Protein AF-A0A7C0VF53-F1 (afdb_monomer_lite)

Structure (mmCIF, N/CA/C/O backbone):
data_AF-A0A7C0VF53-F1
#
_entry.id   AF-A0A7C0VF53-F1
#
loop_
_atom_site.group_PDB
_atom_site.id
_atom_site.type_symbol
_atom_site.label_atom_id
_atom_site.label_alt_id
_atom_site.label_comp_id
_atom_site.label_asym_id
_atom_site.label_entity_id
_atom_site.label_seq_id
_atom_site.pdbx_PDB_ins_code
_atom_site.Cartn_x
_atom_site.Cartn_y
_atom_site.Cartn_z
_atom_site.occupancy
_atom_site.B_iso_or_equiv
_atom_site.auth_seq_id
_atom_site.auth_comp_id
_atom_site.auth_asym_id
_atom_site.auth_atom_id
_atom_site.pdbx_PDB_mod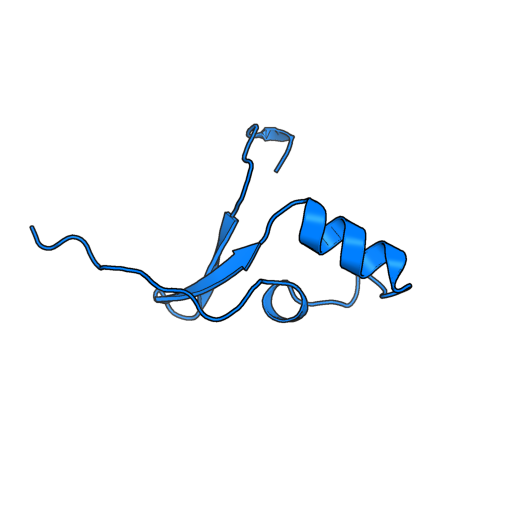el_num
ATOM 1 N N . MET A 1 1 ? 6.405 -3.508 7.857 1.00 81.44 1 MET A N 1
ATOM 2 C CA . MET A 1 1 ? 7.302 -2.351 7.618 1.00 81.44 1 MET A CA 1
ATOM 3 C C . MET A 1 1 ? 8.339 -2.173 8.725 1.00 81.44 1 MET A C 1
ATOM 5 O O . MET A 1 1 ? 9.514 -2.221 8.399 1.00 81.44 1 MET A O 1
ATOM 9 N N . ASN A 1 2 ? 7.953 -2.077 10.008 1.00 89.44 2 ASN A N 1
ATOM 10 C CA . ASN A 1 2 ? 8.900 -1.872 11.125 1.00 89.44 2 ASN A CA 1
ATOM 11 C C . ASN A 1 2 ? 10.010 -2.924 11.241 1.00 89.44 2 ASN A C 1
ATOM 13 O O . ASN A 1 2 ? 11.154 -2.552 11.464 1.00 89.44 2 ASN A O 1
ATOM 17 N N . TYR A 1 3 ? 9.695 -4.212 11.052 1.00 94.00 3 TYR A N 1
ATOM 18 C CA . TYR A 1 3 ? 10.688 -5.287 11.186 1.00 94.00 3 TYR A CA 1
ATOM 19 C C . TYR A 1 3 ? 11.916 -5.089 10.278 1.00 94.00 3 TYR A C 1
ATOM 21 O O . TYR A 1 3 ? 13.039 -5.336 10.696 1.00 94.00 3 TYR A O 1
ATOM 29 N N . PHE A 1 4 ? 11.702 -4.581 9.060 1.00 94.25 4 PHE A N 1
ATOM 30 C CA . PHE A 1 4 ? 12.758 -4.300 8.081 1.00 94.25 4 PHE A CA 1
ATOM 31 C C . PHE A 1 4 ? 13.120 -2.808 7.991 1.00 94.25 4 PHE A C 1
ATOM 33 O O . PHE A 1 4 ? 13.868 -2.420 7.101 1.00 94.25 4 PHE A O 1
ATOM 40 N N . ASN A 1 5 ? 12.566 -1.964 8.869 1.00 94.44 5 ASN A N 1
ATOM 41 C CA . ASN A 1 5 ? 12.719 -0.507 8.834 1.00 94.44 5 ASN A CA 1
ATOM 42 C C . ASN A 1 5 ? 12.430 0.121 7.448 1.00 94.44 5 ASN A C 1
ATOM 44 O O . ASN A 1 5 ? 13.189 0.946 6.943 1.00 94.44 5 ASN A O 1
ATOM 48 N N . LEU A 1 6 ? 11.335 -0.305 6.808 1.00 94.12 6 LEU A N 1
ATOM 49 C CA . LEU A 1 6 ? 10.927 0.170 5.480 1.00 94.12 6 LEU A CA 1
ATOM 50 C C . LEU A 1 6 ? 9.897 1.298 5.59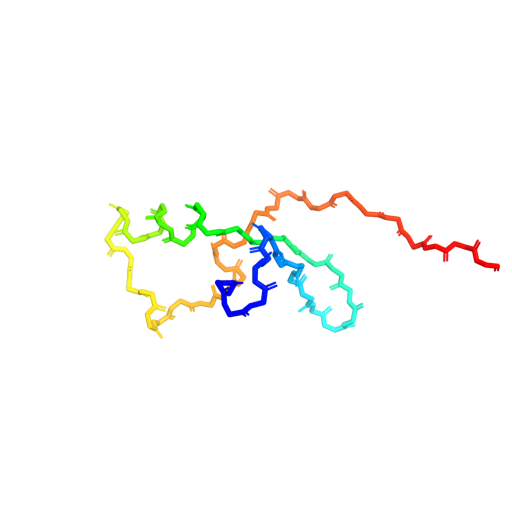0 1.00 94.12 6 LEU A C 1
ATOM 52 O O . LEU A 1 6 ? 8.889 1.137 6.277 1.00 94.12 6 LEU A O 1
ATOM 56 N N . GLY A 1 7 ? 10.107 2.397 4.860 1.00 91.69 7 GLY A N 1
ATOM 57 C CA . GLY A 1 7 ? 9.161 3.523 4.804 1.00 91.69 7 GLY A CA 1
ATOM 58 C C . GLY A 1 7 ? 7.971 3.304 3.859 1.00 91.69 7 GLY A C 1
ATOM 59 O O . GLY A 1 7 ? 6.906 3.887 4.054 1.00 91.69 7 GLY A O 1
ATOM 60 N N . ALA A 1 8 ? 8.139 2.444 2.855 1.00 92.56 8 ALA A N 1
ATOM 61 C CA . ALA A 1 8 ? 7.112 2.099 1.881 1.00 92.56 8 ALA A CA 1
ATOM 62 C C . ALA A 1 8 ? 7.327 0.678 1.344 1.00 92.56 8 ALA A C 1
ATOM 64 O O . ALA A 1 8 ? 8.426 0.128 1.433 1.00 92.56 8 ALA A O 1
ATOM 65 N N . LEU A 1 9 ? 6.276 0.098 0.770 1.00 93.81 9 LEU A N 1
ATOM 66 C CA . LEU A 1 9 ? 6.307 -1.160 0.028 1.00 93.81 9 LEU A CA 1
ATOM 67 C C . LEU A 1 9 ? 5.625 -0.965 -1.326 1.00 93.81 9 LEU A C 1
ATOM 69 O O . LEU A 1 9 ? 4.581 -0.319 -1.402 1.00 93.81 9 LEU A O 1
ATOM 73 N N . VAL A 1 10 ? 6.204 -1.537 -2.380 1.00 93.44 10 VAL A N 1
ATOM 74 C CA . VAL A 1 10 ? 5.570 -1.597 -3.702 1.00 93.44 10 VAL A CA 1
ATOM 75 C C . VAL A 1 10 ? 4.586 -2.764 -3.712 1.00 93.44 10 VAL A C 1
ATOM 77 O O . VAL A 1 10 ? 4.910 -3.865 -3.270 1.00 93.44 10 VAL A O 1
ATOM 80 N N . VAL A 1 11 ? 3.379 -2.507 -4.197 1.00 94.06 11 VAL A N 1
ATOM 81 C CA . VAL A 1 11 ? 2.321 -3.494 -4.393 1.00 94.06 11 VAL A CA 1
ATOM 82 C C . VAL A 1 11 ? 2.411 -3.986 -5.827 1.00 94.06 11 VAL A C 1
ATOM 84 O O . VAL A 1 11 ? 2.382 -3.182 -6.759 1.00 94.06 11 VAL A O 1
ATOM 87 N N . MET A 1 12 ? 2.533 -5.299 -5.981 1.00 93.38 12 MET A N 1
ATOM 88 C CA . MET A 1 12 ? 2.696 -5.973 -7.265 1.00 93.38 12 MET A CA 1
ATOM 89 C C . MET A 1 12 ? 1.454 -6.811 -7.561 1.00 93.38 12 MET A C 1
ATOM 91 O O . MET A 1 12 ? 0.912 -7.438 -6.653 1.00 93.38 12 MET A O 1
ATOM 95 N N . GLU A 1 13 ? 1.057 -6.870 -8.824 1.00 92.44 13 GLU A N 1
ATOM 96 C CA . GLU A 1 13 ? 0.035 -7.778 -9.343 1.00 92.44 13 GLU A CA 1
ATOM 97 C C . GLU A 1 13 ? 0.571 -8.365 -10.649 1.00 92.44 13 GLU A C 1
ATOM 99 O O . GLU A 1 13 ? 1.075 -7.629 -11.493 1.00 92.44 13 GLU A O 1
ATOM 104 N N . ASP A 1 14 ? 0.583 -9.694 -10.767 1.00 94.12 14 ASP A N 1
ATOM 105 C CA . ASP A 1 14 ? 1.103 -10.416 -11.940 1.00 94.12 14 ASP A CA 1
ATOM 106 C C . ASP A 1 14 ? 2.505 -9.979 -12.417 1.00 94.12 14 ASP A C 1
ATOM 108 O O . ASP A 1 14 ? 2.835 -10.012 -13.600 1.00 94.12 14 ASP A O 1
ATOM 112 N N . GLY A 1 15 ? 3.366 -9.590 -11.471 1.00 91.38 15 GLY A N 1
ATOM 113 C CA . GLY A 1 15 ? 4.741 -9.159 -11.746 1.00 91.38 15 GLY A CA 1
ATOM 114 C C . GLY A 1 15 ? 4.889 -7.688 -12.146 1.00 91.38 15 GLY A C 1
ATOM 115 O O . GLY A 1 15 ? 6.018 -7.231 -12.321 1.00 91.38 15 GLY A O 1
ATOM 116 N N . GLU A 1 16 ? 3.793 -6.935 -12.209 1.00 91.06 16 GLU A N 1
ATOM 117 C CA . GLU A 1 16 ? 3.770 -5.511 -12.533 1.00 91.06 16 GLU A CA 1
ATOM 118 C C . GLU A 1 16 ? 3.442 -4.667 -11.285 1.00 91.06 16 GLU A C 1
ATOM 120 O O . GLU A 1 16 ? 2.611 -5.058 -10.460 1.00 91.06 16 GLU A O 1
ATOM 125 N N . PRO A 1 17 ? 4.090 -3.507 -11.085 1.00 93.00 17 PRO A N 1
ATOM 126 C CA . PRO A 1 17 ? 3.819 -2.657 -9.934 1.00 93.00 17 PRO A CA 1
ATOM 127 C C . PRO A 1 17 ? 2.513 -1.868 -10.140 1.00 93.00 17 PRO A C 1
ATOM 129 O O . PRO A 1 17 ? 2.384 -1.059 -11.060 1.00 93.00 17 PRO A O 1
ATOM 132 N N . VAL A 1 18 ? 1.543 -2.080 -9.246 1.00 92.12 18 VAL A N 1
ATOM 133 C CA . VAL A 1 18 ? 0.175 -1.522 -9.332 1.00 92.12 18 VAL A CA 1
ATOM 134 C C . VAL A 1 18 ? -0.153 -0.484 -8.260 1.00 92.12 18 VAL A C 1
ATOM 136 O O . VAL A 1 18 ? -1.115 0.272 -8.398 1.00 92.12 18 VAL A O 1
ATOM 139 N N . GLY A 1 19 ? 0.644 -0.407 -7.196 1.00 92.88 19 GLY A N 1
ATOM 140 C CA . GLY A 1 19 ? 0.562 0.672 -6.217 1.00 92.88 19 GLY A CA 1
ATOM 141 C C . GLY A 1 19 ? 1.770 0.709 -5.294 1.00 92.88 19 GLY A C 1
ATOM 142 O O . GLY A 1 19 ? 2.675 -0.117 -5.376 1.00 92.88 19 GLY A O 1
ATOM 143 N N . PHE A 1 20 ? 1.778 1.652 -4.367 1.00 94.31 20 PHE A N 1
ATOM 144 C CA . PHE A 1 20 ? 2.671 1.595 -3.216 1.00 94.31 20 PHE A CA 1
ATOM 145 C C . PHE A 1 20 ? 1.878 1.893 -1.953 1.00 94.31 20 PHE A C 1
ATOM 147 O O . PHE A 1 20 ? 0.839 2.551 -1.989 1.00 94.31 20 PHE A O 1
ATOM 154 N N . ILE A 1 21 ? 2.360 1.385 -0.832 1.00 95.06 21 ILE A N 1
ATOM 155 C CA . ILE A 1 21 ? 1.718 1.557 0.462 1.00 95.06 21 ILE A CA 1
ATOM 156 C C . ILE A 1 21 ? 2.748 2.014 1.485 1.00 95.06 21 ILE A C 1
ATOM 158 O O . ILE A 1 21 ? 3.893 1.556 1.491 1.00 95.06 21 ILE A O 1
ATOM 162 N N . THR A 1 22 ? 2.330 2.922 2.358 1.00 94.00 22 THR A N 1
ATOM 163 C CA . THR A 1 22 ? 3.096 3.417 3.502 1.00 94.00 22 THR A CA 1
ATOM 164 C C . THR A 1 22 ? 2.363 3.111 4.808 1.00 94.00 22 THR A C 1
ATOM 166 O O . THR A 1 22 ? 1.179 2.772 4.821 1.00 94.00 22 THR A O 1
ATOM 169 N N . GLN A 1 23 ? 3.039 3.280 5.946 1.00 93.56 23 GLN A N 1
ATOM 170 C CA . GLN A 1 23 ? 2.385 3.165 7.257 1.00 93.56 23 GLN A CA 1
ATOM 171 C C . GLN A 1 23 ? 1.273 4.203 7.450 1.00 93.56 23 GLN A C 1
ATOM 173 O O . GLN A 1 23 ? 0.285 3.932 8.131 1.00 93.56 23 GLN A O 1
ATOM 178 N N . THR A 1 24 ? 1.417 5.379 6.834 1.00 92.81 24 THR A N 1
ATOM 179 C CA . THR A 1 24 ? 0.417 6.448 6.892 1.00 92.81 24 THR A CA 1
ATOM 180 C C . THR A 1 24 ? -0.882 6.036 6.209 1.00 92.81 24 THR A C 1
ATOM 182 O O . THR A 1 24 ? -1.951 6.391 6.697 1.00 92.81 24 THR A O 1
ATOM 185 N N . ASP A 1 25 ? -0.817 5.257 5.128 1.00 93.12 25 ASP A N 1
ATOM 186 C CA . ASP A 1 25 ? -2.018 4.772 4.440 1.00 93.12 25 ASP A CA 1
ATOM 187 C C . ASP A 1 25 ? -2.791 3.784 5.323 1.00 93.12 25 ASP A C 1
ATOM 189 O O . ASP A 1 25 ? -4.004 3.918 5.484 1.00 93.12 25 ASP A O 1
ATOM 193 N N . ILE A 1 26 ? -2.077 2.877 6.006 1.00 92.69 26 ILE A N 1
ATOM 194 C CA . ILE A 1 26 ? -2.663 1.952 6.993 1.00 92.69 26 ILE A CA 1
ATOM 195 C C . ILE A 1 26 ? -3.305 2.735 8.148 1.00 92.69 26 ILE A C 1
ATOM 197 O O . ILE A 1 26 ? -4.441 2.462 8.535 1.00 92.69 26 ILE A O 1
ATOM 201 N N . LYS A 1 27 ? -2.611 3.753 8.675 1.00 93.12 27 LYS A N 1
ATOM 202 C CA . LYS A 1 27 ? -3.133 4.606 9.753 1.00 93.12 27 LYS A CA 1
ATOM 203 C C . LYS A 1 27 ? -4.406 5.340 9.327 1.00 93.12 27 LYS A C 1
ATOM 205 O O . LYS A 1 27 ? -5.374 5.355 10.076 1.00 93.12 27 LYS A O 1
ATOM 210 N N . ARG A 1 28 ? -4.432 5.893 8.112 1.00 93.56 28 ARG A N 1
ATOM 211 C CA . ARG A 1 28 ? -5.613 6.564 7.547 1.00 93.56 28 ARG A CA 1
ATOM 212 C C . ARG A 1 28 ? -6.789 5.611 7.350 1.00 93.56 28 ARG A C 1
ATOM 214 O O . ARG A 1 28 ? -7.925 6.022 7.558 1.00 93.56 28 ARG A O 1
ATOM 221 N N . ALA A 1 29 ? -6.542 4.367 6.938 1.00 93.31 29 ALA A N 1
ATOM 222 C CA . ALA A 1 29 ? -7.594 3.360 6.817 1.00 93.31 29 ALA A CA 1
ATOM 223 C C . ALA A 1 29 ? -8.210 3.033 8.190 1.00 93.31 29 ALA A C 1
ATOM 225 O O . ALA A 1 29 ? -9.433 3.056 8.327 1.00 93.31 29 ALA A O 1
ATOM 226 N N . ALA A 1 30 ? -7.376 2.864 9.222 1.00 93.19 30 ALA A N 1
ATOM 227 C CA . ALA A 1 30 ? -7.840 2.680 10.598 1.00 93.19 30 ALA A CA 1
ATOM 228 C C . ALA A 1 30 ? -8.627 3.894 11.124 1.00 93.19 30 ALA A C 1
ATOM 230 O O . ALA A 1 30 ? -9.686 3.737 11.722 1.00 93.19 30 ALA A O 1
ATOM 231 N N . GLU A 1 31 ? -8.145 5.117 10.872 1.00 96.06 31 GLU A N 1
ATOM 232 C CA . GLU A 1 31 ? -8.819 6.364 11.277 1.00 96.06 31 GLU A CA 1
ATOM 233 C C . GLU A 1 31 ? -10.202 6.525 10.630 1.00 96.06 31 GLU A C 1
ATOM 235 O O . GLU A 1 31 ? -11.094 7.134 11.216 1.00 96.06 31 GLU A O 1
ATOM 240 N N . LYS A 1 32 ? -10.400 5.952 9.440 1.00 94.06 32 LYS A N 1
ATOM 241 C CA . LYS A 1 32 ? -11.698 5.902 8.753 1.00 94.06 32 LYS A CA 1
ATOM 242 C C . LYS A 1 32 ? -12.628 4.803 9.282 1.00 94.06 32 LYS A C 1
ATOM 244 O O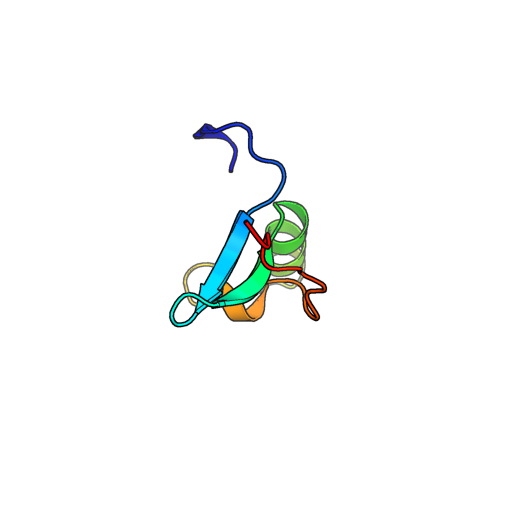 . LYS A 1 32 ? -13.730 4.662 8.761 1.00 94.06 32 LYS A O 1
ATOM 249 N N . GLY A 1 33 ? -12.204 4.039 10.291 1.00 94.00 33 GLY A N 1
ATOM 250 C CA . GLY A 1 33 ? -12.979 2.942 10.869 1.00 94.00 33 GLY A CA 1
ATOM 251 C C . GLY A 1 33 ? -13.101 1.730 9.949 1.00 94.00 33 GLY A C 1
ATOM 252 O O . GLY A 1 33 ? -14.053 0.965 10.081 1.00 94.00 33 GLY A O 1
ATOM 253 N N . LEU A 1 34 ? -12.181 1.573 8.992 1.00 92.62 34 LEU A N 1
ATOM 254 C CA . LEU A 1 34 ? -12.167 0.408 8.118 1.00 92.62 34 LEU A CA 1
ATOM 255 C C . LEU A 1 34 ? -11.570 -0.794 8.856 1.00 92.62 34 LEU A C 1
ATOM 257 O O . LEU A 1 34 ? -10.585 -0.656 9.585 1.00 92.62 34 LEU A O 1
ATOM 261 N N . ASP A 1 35 ? -12.163 -1.967 8.646 1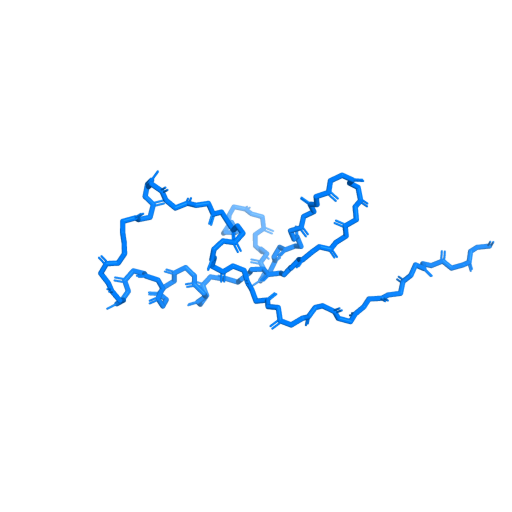.00 94.00 35 ASP A N 1
ATOM 262 C CA . ASP A 1 35 ? -11.670 -3.21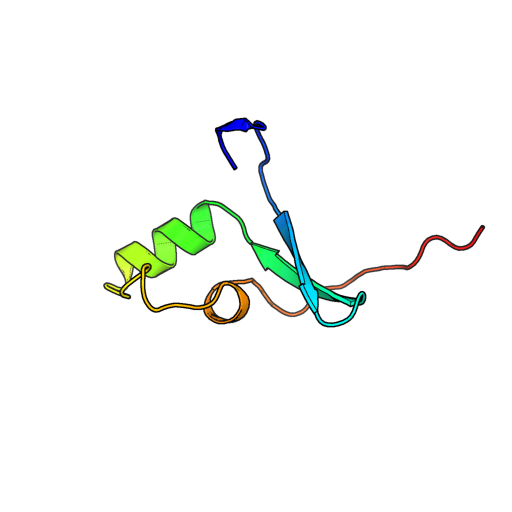7 9.215 1.00 94.00 35 ASP A CA 1
ATOM 263 C C . ASP A 1 35 ? -10.438 -3.703 8.444 1.00 94.00 35 ASP A C 1
ATOM 265 O O . ASP A 1 35 ? -10.539 -4.263 7.352 1.00 94.00 35 ASP A O 1
ATOM 269 N N . LEU A 1 36 ? -9.261 -3.480 9.025 1.00 91.31 36 LEU A N 1
ATOM 270 C CA . LEU A 1 36 ? -7.986 -3.827 8.405 1.00 91.31 36 LEU A CA 1
ATOM 271 C C . LEU A 1 36 ? -7.779 -5.338 8.223 1.00 91.31 36 LEU A C 1
ATOM 273 O O . LEU A 1 36 ? -6.912 -5.713 7.437 1.00 91.31 36 LEU A O 1
ATOM 277 N N . GLU A 1 37 ? -8.530 -6.197 8.921 1.00 92.56 37 GLU A N 1
ATOM 278 C CA . GLU A 1 37 ? -8.421 -7.655 8.769 1.00 92.56 37 GLU A CA 1
ATOM 279 C C . GLU A 1 37 ? -9.146 -8.167 7.518 1.00 92.56 37 GLU A C 1
ATOM 281 O O . GLU A 1 37 ? -8.787 -9.213 6.979 1.00 92.56 37 GLU A O 1
ATOM 286 N N . LEU A 1 38 ? -10.139 -7.418 7.029 1.00 92.69 38 LEU A N 1
ATOM 287 C CA . LEU A 1 38 ? -10.946 -7.777 5.858 1.00 92.69 38 LEU A CA 1
ATOM 288 C C . LEU A 1 38 ? -10.510 -7.060 4.573 1.00 92.69 38 LEU A C 1
ATOM 290 O O . LEU A 1 38 ? -10.986 -7.395 3.488 1.00 92.69 38 LEU A O 1
ATOM 294 N N . MET A 1 39 ? -9.626 -6.068 4.677 1.00 91.06 39 MET A N 1
ATOM 295 C CA . MET A 1 39 ? -9.179 -5.265 3.540 1.00 91.06 39 MET A CA 1
ATOM 296 C C . MET A 1 39 ? -8.022 -5.904 2.778 1.00 91.06 39 MET A C 1
ATOM 298 O O . MET A 1 39 ? -7.069 -6.423 3.360 1.00 91.06 39 MET A O 1
ATOM 302 N N . CYS A 1 40 ? -8.042 -5.759 1.453 1.00 91.94 40 CYS A N 1
ATOM 303 C CA . CYS A 1 40 ? -6.883 -6.064 0.634 1.00 91.94 40 CYS A CA 1
ATOM 304 C C . CYS A 1 40 ? -5.928 -4.867 0.599 1.00 91.94 40 CYS A C 1
ATOM 306 O O . CYS A 1 40 ? -6.327 -3.702 0.602 1.00 91.94 40 CYS A O 1
ATOM 308 N N . VAL A 1 41 ? -4.627 -5.141 0.472 1.00 91.56 41 VAL A N 1
ATOM 309 C CA . VAL A 1 41 ? -3.610 -4.086 0.303 1.00 91.56 41 VAL A CA 1
ATOM 310 C C . VAL A 1 41 ? -3.926 -3.190 -0.906 1.00 91.56 41 VAL A C 1
ATOM 312 O O . VAL A 1 41 ? -3.675 -1.987 -0.860 1.00 91.56 41 VAL A O 1
ATOM 315 N N . GLY A 1 42 ? -4.527 -3.750 -1.962 1.00 88.50 42 GLY A N 1
ATOM 316 C CA . GLY A 1 42 ? -4.941 -3.014 -3.159 1.00 88.50 42 GLY A CA 1
ATOM 317 C C . GLY A 1 42 ? -6.009 -1.934 -2.933 1.00 88.50 42 GLY A C 1
ATOM 318 O O . GLY A 1 42 ? -6.085 -1.015 -3.751 1.00 88.50 42 GLY A O 1
ATOM 319 N N . ASP A 1 43 ? -6.774 -2.010 -1.837 1.00 88.94 43 ASP A N 1
ATOM 320 C CA . ASP A 1 43 ? -7.815 -1.033 -1.473 1.00 88.94 43 ASP A CA 1
ATOM 321 C C . ASP A 1 43 ? -7.233 0.218 -0.799 1.00 88.94 43 ASP A C 1
ATOM 323 O O . ASP A 1 43 ? -7.818 1.300 -0.844 1.00 88.94 43 ASP A O 1
ATOM 327 N N . VAL A 1 44 ? -6.073 0.063 -0.153 1.00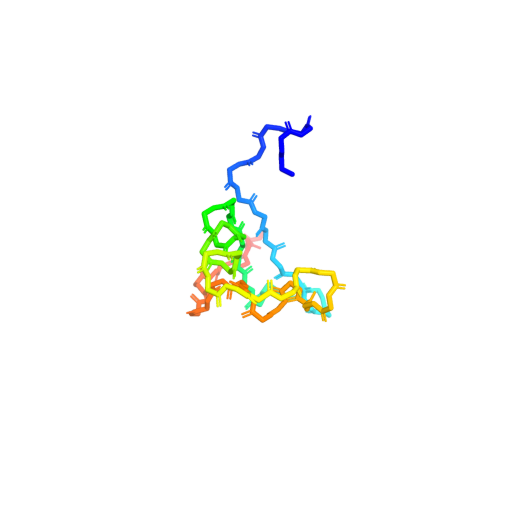 90.56 44 VAL A N 1
ATOM 328 C CA . VAL A 1 44 ? -5.412 1.107 0.649 1.00 90.56 44 VAL A CA 1
ATOM 329 C C . VAL A 1 44 ? -4.215 1.713 -0.083 1.00 90.56 44 VAL A C 1
ATOM 331 O O . VAL A 1 44 ? -3.857 2.865 0.161 1.00 90.56 44 VAL A O 1
ATOM 334 N N . ALA A 1 45 ? -3.581 0.946 -0.971 1.00 88.69 45 ALA A N 1
ATOM 335 C CA . ALA A 1 45 ? -2.409 1.384 -1.711 1.00 88.69 45 ALA A CA 1
ATOM 336 C C . ALA A 1 45 ? -2.693 2.632 -2.560 1.00 88.69 45 ALA A C 1
ATOM 338 O O . ALA A 1 45 ? -3.711 2.739 -3.246 1.00 88.69 45 ALA A O 1
ATOM 339 N N . SER A 1 46 ? -1.744 3.565 -2.550 1.00 84.00 46 SER A N 1
ATOM 340 C CA . SER A 1 46 ? -1.814 4.786 -3.343 1.00 84.00 46 SER A CA 1
ATOM 341 C C . SER A 1 46 ? -1.635 4.484 -4.836 1.00 84.00 46 SER A C 1
ATOM 343 O O . SER A 1 46 ? -0.741 3.730 -5.233 1.00 84.00 46 SER A O 1
ATOM 345 N N . LYS A 1 47 ? -2.482 5.113 -5.660 1.00 82.50 47 LYS A N 1
ATOM 346 C CA . LYS A 1 47 ? -2.512 5.049 -7.133 1.00 82.50 47 LYS A CA 1
ATOM 347 C C . LYS A 1 47 ? -2.685 6.476 -7.693 1.00 82.50 47 LYS A C 1
ATOM 349 O O . LYS A 1 47 ? -3.351 7.277 -7.032 1.00 82.50 47 LYS A O 1
ATOM 354 N N . PRO A 1 48 ? -2.156 6.816 -8.887 1.00 76.06 48 PRO A N 1
ATOM 355 C CA . PRO A 1 48 ? -1.417 5.969 -9.830 1.00 76.06 48 PRO A CA 1
ATOM 356 C C . PRO A 1 48 ? 0.094 5.903 -9.537 1.00 76.06 48 PRO A C 1
ATOM 358 O O . PRO A 1 48 ? 0.679 6.837 -8.994 1.00 76.06 48 PRO A O 1
ATOM 361 N N . LEU A 1 49 ? 0.735 4.802 -9.936 1.00 84.62 49 LEU A N 1
ATOM 362 C CA . LEU A 1 49 ? 2.191 4.651 -9.908 1.00 84.62 49 LEU A CA 1
ATOM 363 C C . LEU A 1 49 ? 2.810 5.179 -11.203 1.00 84.62 49 LEU A C 1
ATOM 365 O O . LEU A 1 49 ? 2.413 4.773 -12.293 1.00 84.62 49 LEU A O 1
ATOM 369 N N . ILE A 1 50 ? 3.844 6.006 -11.076 1.00 87.88 50 ILE A N 1
ATOM 370 C CA . ILE A 1 50 ? 4.775 6.285 -12.170 1.00 87.88 50 ILE A CA 1
ATOM 371 C C . ILE A 1 50 ? 6.030 5.472 -11.885 1.00 87.88 50 ILE A C 1
ATOM 373 O O . ILE A 1 50 ? 6.679 5.670 -10.858 1.00 87.88 50 ILE A O 1
ATOM 377 N N . TRP A 1 51 ? 6.361 4.547 -12.776 1.00 89.19 51 TRP A N 1
ATOM 378 C CA . TRP A 1 51 ? 7.517 3.678 -12.629 1.00 89.19 51 TRP A CA 1
ATOM 379 C C . TRP A 1 51 ? 8.177 3.450 -13.986 1.00 89.19 51 TRP A C 1
ATOM 381 O O . TRP A 1 51 ? 7.561 3.613 -15.038 1.00 89.19 51 TRP A O 1
ATOM 391 N N . VAL A 1 52 ? 9.458 3.104 -13.950 1.00 90.25 52 VAL A N 1
ATOM 392 C CA . VAL A 1 52 ? 10.250 2.792 -15.137 1.00 90.25 52 VAL A CA 1
ATOM 393 C C . VAL A 1 52 ? 10.905 1.439 -14.932 1.00 90.25 52 VAL A C 1
ATOM 395 O O . VAL A 1 52 ? 11.438 1.153 -13.858 1.00 90.25 52 VAL A O 1
ATOM 398 N N . LYS A 1 53 ? 10.871 0.595 -15.961 1.00 88.00 53 LYS A N 1
ATOM 399 C CA . LYS A 1 53 ? 11.680 -0.620 -15.974 1.00 88.00 53 LYS A CA 1
ATOM 400 C C . LYS A 1 53 ? 13.115 -0.211 -16.271 1.00 88.00 53 LYS A C 1
ATOM 402 O O . LYS A 1 53 ? 13.357 0.563 -17.198 1.00 88.00 53 LYS A O 1
ATOM 407 N N . HIS A 1 54 ? 14.061 -0.694 -15.476 1.00 86.44 54 HIS A N 1
ATOM 408 C CA . HIS A 1 54 ? 15.465 -0.490 -15.802 1.00 86.44 54 HIS A CA 1
ATOM 409 C C . HIS A 1 54 ? 15.760 -1.171 -17.146 1.00 86.44 54 HIS A C 1
ATOM 411 O O . HIS A 1 54 ? 15.428 -2.343 -17.323 1.00 86.44 54 HIS A O 1
ATOM 417 N N . ASN A 1 55 ? 16.328 -0.420 -18.089 1.00 81.94 55 ASN A N 1
ATOM 418 C CA . ASN A 1 55 ? 16.746 -0.938 -19.385 1.00 81.94 55 ASN A CA 1
ATOM 419 C C . ASN A 1 55 ? 18.246 -1.235 -19.291 1.00 81.94 55 ASN A C 1
ATOM 421 O O . ASN A 1 55 ? 19.044 -0.298 -19.233 1.00 81.94 55 ASN A O 1
ATOM 425 N N . THR A 1 56 ? 18.591 -2.517 -19.172 1.00 63.53 56 THR A N 1
ATOM 426 C CA . THR A 1 56 ? 19.975 -3.011 -19.213 1.00 63.53 56 THR A CA 1
ATOM 427 C C . THR A 1 56 ? 20.379 -3.300 -20.647 1.00 63.53 56 THR A C 1
ATOM 429 O O . THR A 1 56 ? 19.538 -3.866 -21.380 1.00 63.53 56 THR A O 1
#

Secondary structure (DSSP, 8-state):
-GGGT-SEEEEEETTEEEEEEEHHHHHHHHHTT--TTT--HHHHSB-PPP------

Foldseek 3Di:
DVVVPDQKDFDDDPNHGAFMDGVVLVVVCVVVVHDPVPDDPNVSGDDDDDDDDDDD

pLDDT: mean 90.63, std 5.34, range [63.53, 96.06]

Radius of gyration: 12.81 Å; chains: 1; bounding box: 33×17×31 Å

Sequence (56 aa):
MNYFNLGALVVMEDGEPVGFITQTDIKRAAEKGLDLELMCVGDVASKPLIWVKHNT